Protein AF-A0A820I494-F1 (afdb_monomer_lite)

Radius of gyration: 25.99 Å; chains: 1; bounding box: 45×90×49 Å

InterPro domains:
  IPR011990 Tetratricopeptide-like helical domain superfamily [G3DSA:1.25.40.10] (64-152)
  IPR011990 Tetratricopeptide-like helical domain superfamily [SSF48452] (72-151)
  IPR039663 AIP/AIPL1/TTC9 [PTHR11242] (10-152)
  IPR046357 Peptidyl-prolyl cis-trans isomerase domain superfamily [G3DSA:3.10.50.40] (1-60)
  IPR056277 AIP/AIPL, N-terminal FKBP-type PPIase domain [PF23322] (6-50)

Secondary structure (DSSP, 8-state):
-PPPP-----------TTHHHHHHH--S-HHHHHHHHS-------------PPTTT----GGG--HHHHHHHHHHHHHHHHHHHHTT-HHHHHHHHHHHHHHHHHHHHHSPTTSHHHHHHHHHHHHHHHHHHHHHHHHT-HHHHHHHHHTT-

Structure (mmCIF, N/CA/C/O backbone):
data_AF-A0A820I494-F1
#
_entry.id   AF-A0A820I494-F1
#
loop_
_atom_site.group_PDB
_atom_site.id
_atom_site.type_symbol
_atom_site.label_atom_id
_atom_site.label_alt_id
_atom_site.label_comp_id
_atom_site.label_asym_id
_atom_site.label_entity_id
_atom_site.label_seq_id
_atom_site.pdbx_PDB_ins_code
_atom_site.Cartn_x
_atom_site.Cartn_y
_atom_site.Cartn_z
_atom_site.occupancy
_atom_site.B_iso_or_equiv
_atom_site.auth_seq_id
_atom_site.auth_comp_id
_atom_site.auth_asym_id
_atom_site.auth_atom_id
_atom_site.pdbx_PDB_model_num
ATOM 1 N N . MET A 1 1 ? 19.209 70.334 21.906 1.00 40.28 1 MET A N 1
ATOM 2 C CA . MET A 1 1 ? 19.440 69.077 21.160 1.00 40.28 1 MET A CA 1
ATOM 3 C C . MET A 1 1 ? 18.436 68.048 21.653 1.00 40.28 1 MET A C 1
ATOM 5 O O . MET A 1 1 ? 18.333 67.862 22.856 1.00 40.28 1 MET A O 1
ATOM 9 N N . LYS A 1 2 ? 17.617 67.505 20.747 1.00 35.56 2 LYS A N 1
ATOM 10 C CA . LYS A 1 2 ? 16.545 66.537 21.035 1.00 35.56 2 LYS A CA 1
ATOM 11 C C . LYS A 1 2 ? 17.148 65.147 21.305 1.00 35.56 2 LYS A C 1
ATOM 13 O O . LYS A 1 2 ? 18.013 64.759 20.523 1.00 35.56 2 LYS A O 1
ATOM 18 N N . PRO A 1 3 ? 16.687 64.375 22.302 1.00 38.69 3 PRO A N 1
ATOM 19 C CA . PRO A 1 3 ? 16.901 62.934 22.306 1.00 38.69 3 PRO A CA 1
ATOM 20 C C . PRO A 1 3 ? 15.883 62.251 21.376 1.00 38.69 3 PRO A C 1
ATOM 22 O O . PRO A 1 3 ? 14.685 62.535 21.420 1.00 38.69 3 PRO A O 1
ATOM 25 N N . HIS A 1 4 ? 16.405 61.417 20.476 1.00 37.66 4 HIS A N 1
ATOM 26 C CA . HIS A 1 4 ? 15.669 60.647 19.477 1.00 37.66 4 HIS A CA 1
ATOM 27 C C . HIS A 1 4 ? 14.907 59.473 20.115 1.00 37.66 4 HIS A C 1
ATOM 29 O O . HIS A 1 4 ? 15.347 58.896 21.106 1.00 37.66 4 HIS A O 1
ATOM 35 N N . LYS A 1 5 ? 13.742 59.186 19.526 1.00 40.56 5 LYS A N 1
ATOM 36 C CA . LYS A 1 5 ? 12.733 58.197 19.923 1.00 40.56 5 LYS A CA 1
ATOM 37 C C . LYS A 1 5 ? 13.179 56.745 19.714 1.00 40.56 5 LYS A C 1
ATOM 39 O O . LYS A 1 5 ? 14.045 56.481 18.886 1.00 40.56 5 LYS A O 1
ATOM 44 N N . HIS A 1 6 ? 12.505 55.871 20.465 1.00 34.81 6 HIS A N 1
ATOM 45 C CA . HIS A 1 6 ? 12.463 54.413 20.369 1.00 34.81 6 HIS A CA 1
ATOM 46 C C . HIS A 1 6 ? 12.431 53.896 18.926 1.00 34.81 6 HIS A C 1
ATOM 48 O O . HIS A 1 6 ? 11.706 54.439 18.091 1.00 34.81 6 HIS A O 1
ATOM 54 N N . GLY A 1 7 ? 13.218 52.851 18.670 1.00 33.09 7 GLY A N 1
ATOM 55 C CA . GLY A 1 7 ? 12.955 51.903 17.596 1.00 33.09 7 GLY A CA 1
ATOM 56 C C . GLY A 1 7 ? 12.101 50.796 18.195 1.00 33.09 7 GLY A C 1
ATOM 57 O O . GLY A 1 7 ? 12.562 50.133 19.119 1.00 33.09 7 GLY A O 1
ATOM 58 N N . ASP A 1 8 ? 10.858 50.707 17.734 1.00 37.47 8 ASP A N 1
ATOM 59 C CA . ASP A 1 8 ? 9.977 49.577 17.999 1.00 37.47 8 ASP A CA 1
ATOM 60 C C . ASP A 1 8 ? 10.411 48.410 17.102 1.00 37.47 8 ASP A C 1
ATOM 62 O O . ASP A 1 8 ? 10.712 48.600 15.921 1.00 37.47 8 ASP A O 1
ATOM 66 N N . ASP A 1 9 ? 10.493 47.233 17.715 1.00 39.78 9 ASP A N 1
ATOM 67 C CA . ASP A 1 9 ? 10.823 45.949 17.113 1.00 39.78 9 ASP A CA 1
ATOM 68 C C . ASP A 1 9 ? 9.729 45.511 16.114 1.00 39.78 9 ASP A C 1
ATOM 70 O O . ASP A 1 9 ? 8.562 45.361 16.480 1.00 39.78 9 ASP A O 1
ATOM 74 N N . ASP A 1 10 ? 10.105 45.296 14.849 1.00 40.56 10 ASP A N 1
ATOM 75 C CA . ASP A 1 10 ? 9.267 44.654 13.824 1.00 40.56 10 ASP A CA 1
ATOM 76 C C . ASP A 1 10 ? 9.340 43.122 13.986 1.00 40.56 10 ASP A C 1
ATOM 78 O O . ASP A 1 10 ? 10.080 42.434 13.277 1.00 40.56 10 ASP A O 1
ATOM 82 N N . ASP A 1 11 ? 8.556 42.572 14.915 1.00 36.38 11 ASP A N 1
ATOM 83 C CA . ASP A 1 11 ? 8.217 41.145 14.930 1.00 36.38 11 ASP A CA 1
ATOM 84 C C . ASP A 1 11 ? 6.983 40.920 14.041 1.00 36.38 11 ASP A C 1
ATOM 86 O O . ASP A 1 11 ? 5.828 41.028 14.462 1.00 36.38 11 ASP A O 1
ATOM 90 N N . HIS A 1 12 ? 7.220 40.606 12.765 1.00 38.19 12 HIS A N 1
ATOM 91 C CA . HIS A 1 12 ? 6.183 40.103 11.864 1.00 38.19 12 HIS A CA 1
ATOM 92 C C . HIS A 1 12 ? 5.829 38.656 12.227 1.00 38.19 12 HIS A C 1
ATOM 94 O O . HIS A 1 12 ? 6.245 37.695 11.576 1.00 38.19 12 HIS A O 1
ATOM 100 N N . GLU A 1 13 ? 5.020 38.510 13.273 1.00 40.19 13 GLU A N 1
ATOM 101 C CA . GLU A 1 13 ? 4.323 37.273 13.599 1.00 40.19 13 GLU A CA 1
ATOM 102 C C . GLU A 1 13 ? 3.369 36.936 12.437 1.00 40.19 13 GLU A C 1
ATOM 104 O O . GLU A 1 13 ? 2.325 37.563 12.239 1.00 40.19 13 GLU A O 1
ATOM 109 N N . HIS A 1 14 ? 3.755 35.964 11.608 1.00 43.66 14 HIS A N 1
ATOM 110 C CA . HIS A 1 14 ? 2.909 35.391 10.561 1.00 43.66 14 HIS A CA 1
ATOM 111 C C . HIS A 1 14 ? 1.727 34.657 11.220 1.00 43.66 14 HIS A C 1
ATOM 113 O O . HIS A 1 14 ? 1.741 33.442 11.416 1.00 43.66 14 HIS A O 1
ATOM 119 N N . HIS A 1 15 ? 0.693 35.412 11.589 1.00 44.22 15 HIS A N 1
ATOM 120 C CA . HIS A 1 15 ? -0.545 34.894 12.152 1.00 44.22 15 HIS A CA 1
ATOM 121 C C . HIS A 1 15 ? -1.280 34.079 11.079 1.00 44.22 15 HIS A C 1
ATOM 123 O O . HIS A 1 15 ? -1.939 34.625 10.190 1.00 44.22 15 HIS A O 1
ATOM 129 N N . HIS A 1 16 ? -1.137 32.754 11.147 1.00 46.75 16 HIS A N 1
ATOM 130 C CA . HIS A 1 16 ? -1.821 31.784 10.295 1.00 46.75 16 HIS A CA 1
ATOM 131 C C . HIS A 1 16 ? -3.341 31.875 10.543 1.00 46.75 16 HIS A C 1
ATOM 133 O O . HIS A 1 16 ? -3.927 31.183 11.373 1.00 46.75 16 HIS A O 1
ATOM 139 N N . CYS A 1 17 ? -3.993 32.795 9.835 1.00 43.56 17 CYS A N 1
ATOM 140 C CA . CYS A 1 17 ? -5.400 33.156 9.980 1.00 43.56 17 CYS A CA 1
ATOM 141 C C . CYS A 1 17 ? -6.334 32.146 9.281 1.00 43.56 17 CYS A C 1
ATOM 143 O O . CYS A 1 17 ? -7.185 32.516 8.478 1.00 43.56 17 CYS A O 1
ATOM 145 N N . CYS A 1 18 ? -6.171 30.848 9.546 1.00 50.78 18 CYS A N 1
ATOM 146 C CA . CYS A 1 18 ? -7.092 29.823 9.034 1.00 50.78 18 CYS A CA 1
ATOM 147 C C . CYS A 1 18 ? -8.276 29.578 9.986 1.00 50.78 18 CYS A C 1
ATOM 149 O O . CYS A 1 18 ? -9.344 29.179 9.537 1.00 50.78 18 CYS A O 1
ATOM 151 N N . GLY A 1 19 ? -8.132 29.873 11.285 1.00 55.22 19 GLY A N 1
ATOM 152 C CA . GLY A 1 19 ? -9.213 29.695 12.266 1.00 55.22 19 GLY A CA 1
ATOM 153 C C . GLY A 1 19 ? -10.310 30.765 12.205 1.00 55.22 19 GLY A C 1
ATOM 154 O O . GLY A 1 19 ? -11.459 30.487 12.534 1.00 55.22 19 GLY A O 1
ATOM 155 N N . PHE A 1 20 ? -9.981 31.981 11.759 1.00 55.75 20 PHE A N 1
ATOM 156 C CA . PHE A 1 20 ? -10.919 33.109 11.781 1.00 55.75 20 PHE A CA 1
ATOM 157 C C . PHE A 1 20 ? -11.959 33.036 10.649 1.00 55.75 20 PHE A C 1
ATOM 159 O O . PHE A 1 20 ? -13.130 33.325 10.877 1.00 55.75 20 PHE A O 1
ATOM 166 N N . MET A 1 21 ? -11.574 32.556 9.457 1.00 54.88 21 MET A N 1
ATOM 167 C CA . MET A 1 21 ? -12.512 32.373 8.334 1.00 54.88 21 MET A CA 1
ATOM 168 C C . MET A 1 21 ? -13.556 31.275 8.594 1.00 54.88 21 MET A C 1
ATOM 170 O O . MET A 1 21 ? -14.705 31.419 8.177 1.00 54.88 21 MET A O 1
ATOM 174 N N . ALA A 1 22 ? -13.198 30.217 9.332 1.00 57.50 22 ALA A N 1
ATOM 175 C CA . ALA A 1 22 ? -14.142 29.166 9.727 1.00 57.50 22 ALA A CA 1
ATOM 176 C C . ALA A 1 22 ? -15.237 29.689 10.675 1.00 57.50 22 ALA A C 1
ATOM 178 O O . ALA A 1 22 ? -16.366 29.203 10.648 1.00 57.50 22 ALA A O 1
ATOM 179 N N . LEU A 1 23 ? -14.926 30.712 11.480 1.00 59.00 23 LEU A N 1
ATOM 180 C CA . LEU A 1 23 ? -15.888 31.344 12.382 1.00 59.00 23 LEU A CA 1
ATOM 181 C C . LEU A 1 23 ? -16.928 32.192 11.623 1.00 59.00 23 LEU A C 1
ATOM 183 O O . LEU A 1 23 ? -18.091 32.246 12.028 1.00 59.00 23 LEU A O 1
ATOM 187 N N . GLU A 1 24 ? -16.525 32.834 10.519 1.00 61.59 24 GLU A N 1
ATOM 188 C CA . GLU A 1 24 ? -17.410 33.658 9.680 1.00 61.59 24 GLU A CA 1
ATOM 189 C C . GLU A 1 24 ? -18.264 32.831 8.709 1.00 61.59 24 GLU A C 1
ATOM 191 O O . GLU A 1 24 ? -19.458 33.099 8.569 1.00 61.59 24 GLU A O 1
ATOM 196 N N . GLN A 1 25 ? -17.682 31.824 8.048 1.00 66.81 25 GLN A N 1
ATOM 197 C CA . GLN A 1 25 ? -18.368 31.053 7.001 1.00 66.81 25 GLN A CA 1
ATOM 198 C C . GLN A 1 25 ? -19.071 29.789 7.519 1.00 66.81 25 GLN A C 1
ATOM 200 O O . GLN A 1 25 ? -19.980 29.292 6.856 1.00 66.81 25 GLN A O 1
ATOM 205 N N . GLY A 1 26 ? -18.718 29.318 8.720 1.00 68.00 26 GLY A N 1
ATOM 206 C CA . GLY A 1 26 ? -19.170 28.030 9.242 1.00 68.00 26 GLY A CA 1
ATOM 207 C C . GLY A 1 26 ? -18.44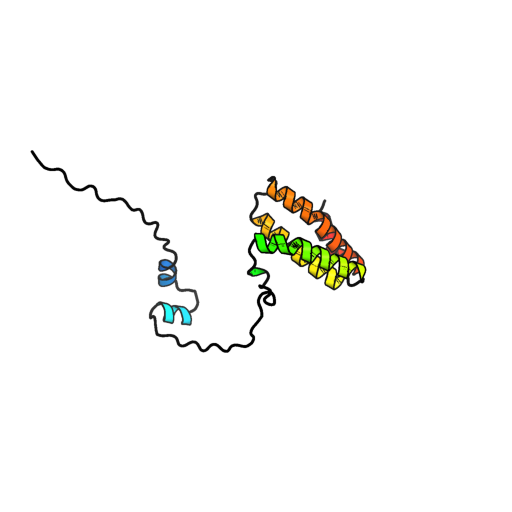6 26.849 8.586 1.00 68.00 26 GLY A C 1
ATOM 208 O O . GLY A 1 26 ? -17.860 26.955 7.511 1.00 68.00 26 GLY A O 1
ATOM 209 N N . LEU A 1 27 ? -18.485 25.698 9.247 1.00 75.00 27 LEU A N 1
ATOM 210 C CA . LEU A 1 27 ? -17.977 24.404 8.794 1.00 75.00 27 LEU A CA 1
ATOM 211 C C . LEU A 1 27 ? -18.908 23.730 7.772 1.00 75.00 27 LEU A C 1
ATOM 213 O O . LEU A 1 27 ? -18.609 22.632 7.308 1.00 75.00 27 LEU A O 1
ATOM 217 N N . GLY A 1 28 ? -20.054 24.342 7.451 1.00 79.56 28 GLY A N 1
ATOM 218 C CA . GLY A 1 28 ? -21.092 23.729 6.615 1.00 79.56 28 GLY A CA 1
ATOM 219 C C . GLY A 1 28 ? -21.960 22.713 7.366 1.00 79.56 28 GLY A C 1
ATOM 220 O O . GLY A 1 28 ? -22.750 22.000 6.747 1.00 79.56 28 GLY A O 1
ATOM 221 N N . HIS A 1 29 ? -21.839 22.670 8.694 1.00 84.69 29 HIS A N 1
ATOM 222 C CA . HIS A 1 29 ? -22.587 21.795 9.591 1.00 84.69 29 HIS A CA 1
ATOM 223 C C . HIS A 1 29 ? -23.286 22.655 10.645 1.00 84.69 29 HIS A C 1
ATOM 225 O O . HIS A 1 29 ? -22.654 23.156 11.571 1.00 84.69 29 HIS A O 1
ATOM 231 N N . GLU A 1 30 ? -24.598 22.857 10.489 1.00 86.44 30 GLU A N 1
ATOM 232 C CA . GLU A 1 30 ? -25.362 23.850 11.262 1.00 86.44 30 GLU A CA 1
ATOM 233 C C . GLU A 1 30 ? -25.292 23.627 12.786 1.00 86.44 30 GLU A C 1
ATOM 235 O O . GLU A 1 30 ? -25.351 24.573 13.572 1.00 86.44 30 GLU A O 1
ATOM 240 N N . ASP A 1 31 ? -25.184 22.374 13.217 1.00 86.19 31 ASP A N 1
ATOM 241 C CA . ASP A 1 31 ? -25.033 21.973 14.613 1.00 86.19 31 ASP A CA 1
ATOM 242 C C . ASP A 1 31 ? -23.643 22.308 15.170 1.00 86.19 31 ASP A C 1
ATOM 244 O O . ASP A 1 31 ? -23.543 22.933 16.229 1.00 86.19 31 ASP A O 1
ATOM 248 N N . LEU A 1 32 ? -22.577 21.974 14.441 1.00 85.81 32 LEU A N 1
ATOM 249 C CA . LEU A 1 32 ? -21.205 22.317 14.817 1.00 85.81 32 LEU A CA 1
ATOM 250 C C . LEU A 1 32 ? -20.975 23.832 14.784 1.00 85.81 32 LEU A C 1
ATOM 252 O O . LEU A 1 32 ? -20.350 24.380 15.691 1.00 85.81 32 LEU A O 1
ATOM 256 N N . ASP A 1 33 ? -21.566 24.530 13.814 1.00 86.44 33 ASP A N 1
ATOM 257 C CA . ASP A 1 33 ? -21.489 25.987 13.681 1.00 86.44 33 ASP A CA 1
ATOM 258 C C . ASP A 1 33 ? -22.119 26.704 14.877 1.00 86.44 33 ASP A C 1
ATOM 260 O O . ASP A 1 33 ? -21.605 27.722 15.345 1.00 86.44 33 ASP A O 1
ATOM 264 N N . LYS A 1 34 ? -23.217 26.164 15.420 1.00 86.94 34 LYS A N 1
ATOM 265 C CA . LYS A 1 34 ? -23.840 26.679 16.650 1.00 86.94 34 LYS A CA 1
ATOM 266 C C . LYS A 1 34 ? -22.919 26.517 17.856 1.00 86.94 34 LYS A C 1
ATOM 268 O O . LYS A 1 34 ? -22.819 27.448 18.654 1.00 86.94 34 LYS A O 1
ATOM 273 N N . ILE A 1 35 ? -22.241 25.373 17.972 1.00 86.69 35 ILE A N 1
ATOM 274 C CA . ILE A 1 35 ? -21.274 25.111 19.048 1.00 86.69 35 ILE A CA 1
ATOM 275 C C . ILE A 1 35 ? -20.053 26.031 18.907 1.00 86.69 35 ILE A C 1
ATOM 277 O O . ILE A 1 35 ? -19.589 26.576 19.903 1.00 86.69 35 ILE A O 1
ATOM 281 N N . MET A 1 36 ? -19.561 26.270 17.688 1.00 83.25 36 MET A N 1
ATOM 282 C CA . MET A 1 36 ? -18.434 27.179 17.449 1.00 83.25 36 MET A CA 1
ATOM 283 C C . MET A 1 36 ? -18.778 28.646 17.725 1.00 83.25 36 MET A C 1
ATOM 285 O O . MET A 1 36 ? -17.983 29.356 18.336 1.00 83.25 36 MET A O 1
ATOM 289 N N . ARG A 1 37 ? -19.963 29.108 17.301 1.00 86.38 37 ARG A N 1
ATOM 290 C CA . ARG A 1 37 ? -20.430 30.486 17.545 1.00 86.38 37 ARG A CA 1
ATOM 291 C C . ARG A 1 37 ? -20.706 30.763 19.016 1.00 86.38 37 ARG A C 1
ATOM 293 O O . ARG A 1 37 ? -20.578 31.903 19.454 1.00 86.38 37 ARG A O 1
ATOM 300 N N . ASN A 1 38 ? -21.111 29.745 19.766 1.00 87.38 38 ASN A N 1
ATOM 301 C CA . ASN A 1 38 ? -21.377 29.854 21.191 1.00 87.38 38 ASN A CA 1
ATOM 302 C C . ASN A 1 38 ? -20.747 28.664 21.928 1.00 87.38 38 ASN A C 1
ATOM 304 O O . ASN A 1 38 ? -21.459 27.696 22.206 1.00 87.38 38 ASN A O 1
ATOM 308 N N . PRO A 1 39 ? -19.435 28.720 22.232 1.00 88.00 39 PRO A N 1
ATOM 309 C CA . PRO A 1 39 ? -18.722 27.627 22.879 1.00 88.00 39 PRO A CA 1
ATOM 310 C C . PRO A 1 39 ? -19.378 27.228 24.198 1.00 88.00 39 PRO A C 1
ATOM 312 O O . PRO A 1 39 ? -19.634 28.066 25.063 1.00 88.00 39 PRO A O 1
ATOM 315 N N . GLN A 1 40 ? -19.638 25.934 24.358 1.00 88.19 40 GLN A N 1
ATOM 316 C CA . GLN A 1 40 ? -20.239 25.373 25.568 1.00 88.19 40 GLN A CA 1
ATOM 317 C C . GLN A 1 40 ? -19.373 24.230 26.101 1.00 88.19 40 GLN A C 1
ATOM 319 O O . GLN A 1 40 ? -18.673 23.584 25.317 1.00 88.19 40 GLN A O 1
ATOM 324 N N . PRO A 1 41 ? -19.412 23.938 27.412 1.00 90.19 41 PRO A N 1
ATOM 325 C CA . PRO A 1 41 ? -18.759 22.755 27.958 1.00 90.19 41 PRO A CA 1
ATOM 326 C C . PRO A 1 41 ? -19.315 21.477 27.314 1.00 90.19 41 PRO A C 1
ATOM 328 O O . PRO A 1 41 ? -20.514 21.209 27.393 1.00 90.19 41 PRO A O 1
ATOM 331 N N . LEU A 1 42 ? -18.443 20.682 26.692 1.00 90.50 42 LEU A N 1
ATOM 332 C CA . LEU A 1 42 ? -18.800 19.403 26.079 1.00 90.50 42 LEU A CA 1
ATOM 333 C C . LEU A 1 42 ? -18.402 18.250 27.002 1.00 90.50 42 LEU A C 1
ATOM 335 O O . LEU A 1 42 ? -17.301 18.235 27.551 1.00 90.50 42 LEU A O 1
ATOM 339 N N . ASN A 1 43 ? -19.297 17.273 27.147 1.00 92.69 43 ASN A N 1
ATOM 340 C CA . ASN A 1 43 ? -19.026 16.038 27.873 1.00 92.69 43 ASN A CA 1
ATOM 341 C C . ASN A 1 43 ? -18.880 14.898 26.869 1.00 92.69 43 ASN A C 1
ATOM 343 O O . ASN A 1 43 ? -19.840 14.553 26.182 1.00 92.69 43 ASN A O 1
ATOM 347 N N . PHE A 1 44 ? -17.692 14.306 26.814 1.00 94.31 44 PHE A N 1
ATOM 348 C CA . PHE A 1 44 ? -17.424 13.115 26.018 1.00 94.31 44 PHE A CA 1
ATOM 349 C C . PHE A 1 44 ? -17.221 11.926 26.953 1.00 94.31 44 PHE A C 1
ATOM 351 O O . PHE A 1 44 ? -16.482 12.014 27.934 1.00 94.31 44 PHE A O 1
ATOM 358 N N . THR A 1 45 ? -17.874 10.808 26.650 1.00 95.19 45 THR A N 1
ATOM 359 C CA . THR A 1 45 ? -17.653 9.535 27.338 1.00 95.19 45 THR A CA 1
ATOM 360 C C . THR A 1 45 ? -16.925 8.607 26.385 1.00 95.19 45 THR A C 1
ATOM 362 O O . THR A 1 45 ? -17.431 8.308 25.307 1.00 95.19 45 THR A O 1
ATOM 365 N N . PHE A 1 46 ? -15.735 8.170 26.782 1.00 94.44 46 PHE A N 1
ATOM 366 C CA . PHE A 1 46 ? -14.933 7.227 26.016 1.00 94.44 46 PHE A CA 1
ATOM 367 C C . PHE A 1 46 ? -14.997 5.855 26.681 1.00 94.44 46 PHE A C 1
ATOM 369 O O . PHE A 1 46 ? -14.814 5.743 27.893 1.00 94.44 46 PHE A O 1
ATOM 376 N N . GLU A 1 47 ? -15.231 4.820 25.881 1.00 96.19 47 GLU A N 1
ATOM 377 C CA . GLU A 1 47 ? -15.158 3.424 26.304 1.00 96.19 47 GLU A CA 1
ATOM 378 C C . GLU A 1 47 ? -13.917 2.776 25.682 1.00 96.19 47 GLU A C 1
ATOM 380 O O . GLU A 1 47 ? -13.677 2.880 24.479 1.00 96.19 47 GLU A O 1
ATOM 385 N N . MET A 1 48 ? -13.102 2.120 26.507 1.00 93.38 48 MET A N 1
ATOM 386 C CA . MET A 1 48 ? -11.926 1.393 26.037 1.00 93.38 48 MET A CA 1
ATOM 387 C C . MET A 1 48 ? -12.351 0.012 25.537 1.00 93.38 48 MET A C 1
ATOM 389 O O . MET A 1 48 ? -12.710 -0.848 26.334 1.00 93.38 48 MET A O 1
ATOM 393 N N . LEU A 1 49 ? -12.263 -0.210 24.225 1.00 92.56 49 LEU A N 1
ATOM 394 C CA . LEU A 1 49 ? -12.625 -1.494 23.617 1.00 92.56 49 LEU A CA 1
ATOM 395 C C . LEU A 1 49 ? -11.491 -2.528 23.695 1.00 92.56 49 LEU A C 1
ATOM 397 O O . LEU A 1 49 ? -11.741 -3.709 23.924 1.00 92.56 49 LEU A O 1
ATOM 401 N N . GLN A 1 50 ? -10.240 -2.097 23.507 1.00 91.25 50 GLN A N 1
ATOM 402 C CA . GLN A 1 50 ? -9.073 -2.980 23.468 1.00 91.25 50 GLN A CA 1
ATOM 403 C C . GLN A 1 50 ? -7.796 -2.240 23.884 1.00 91.25 50 GLN A C 1
ATOM 405 O O . GLN A 1 50 ? -7.648 -1.045 23.636 1.00 91.25 50 GLN A O 1
ATOM 410 N N . VAL A 1 51 ? -6.853 -2.976 24.480 1.00 90.94 51 VAL A N 1
ATOM 411 C CA . VAL A 1 51 ? -5.477 -2.523 24.728 1.00 90.94 51 VAL A CA 1
ATOM 412 C C . VAL A 1 51 ? -4.532 -3.384 23.899 1.00 90.94 51 VAL A C 1
ATOM 414 O O . VAL A 1 51 ? -4.552 -4.608 24.020 1.00 90.94 51 VAL A O 1
ATOM 417 N N . LEU A 1 52 ? -3.715 -2.743 23.067 1.00 90.31 52 LEU A N 1
ATOM 418 C CA . LEU A 1 52 ? -2.714 -3.395 22.223 1.00 90.31 52 LEU A CA 1
ATOM 419 C C . LEU A 1 52 ? -1.329 -3.238 22.851 1.00 90.31 52 LEU A C 1
ATOM 421 O O . LEU A 1 52 ? -0.993 -2.175 23.381 1.00 90.31 52 LEU A O 1
ATOM 425 N N . ARG A 1 53 ? -0.507 -4.287 22.796 1.00 87.50 53 ARG A N 1
ATOM 426 C CA . ARG A 1 53 ? 0.901 -4.199 23.199 1.00 87.50 53 ARG A CA 1
ATOM 427 C C . ARG A 1 53 ? 1.700 -3.395 22.168 1.00 87.50 53 ARG A C 1
ATOM 429 O O . ARG A 1 53 ? 1.298 -3.316 21.005 1.00 87.50 53 ARG A O 1
ATOM 436 N N . PRO A 1 54 ? 2.856 -2.821 22.551 1.00 81.00 54 PRO A N 1
ATOM 437 C CA . PRO A 1 54 ? 3.762 -2.207 21.587 1.00 81.00 54 PRO A CA 1
ATOM 438 C C . PRO A 1 54 ? 4.057 -3.170 20.426 1.00 81.00 54 PRO A C 1
ATOM 440 O O . PRO A 1 54 ? 4.518 -4.286 20.655 1.00 81.00 54 PRO A O 1
ATOM 443 N N . GLY A 1 55 ? 3.755 -2.743 19.197 1.00 77.25 55 GLY A N 1
ATOM 444 C CA . GLY A 1 55 ? 3.909 -3.546 17.977 1.00 77.25 55 GLY A CA 1
ATOM 445 C C . GLY A 1 55 ? 2.670 -4.334 17.527 1.00 77.25 55 GLY A C 1
ATOM 446 O O . GLY A 1 55 ? 2.663 -4.807 16.400 1.00 77.25 55 GLY A O 1
ATOM 447 N N . GLU A 1 56 ? 1.620 -4.453 18.347 1.00 83.12 56 GLU A N 1
ATOM 448 C CA . GLU A 1 56 ? 0.331 -5.040 17.919 1.00 83.12 56 GLU A CA 1
ATOM 449 C C . GLU A 1 56 ? -0.582 -4.013 17.241 1.00 83.12 56 GLU A C 1
ATOM 451 O O . GLU A 1 56 ? -1.535 -4.381 16.560 1.00 83.12 56 GLU A O 1
ATOM 456 N N . PHE A 1 57 ? -0.305 -2.723 17.439 1.00 81.31 57 PHE A N 1
ATOM 457 C CA . PHE A 1 57 ? -1.0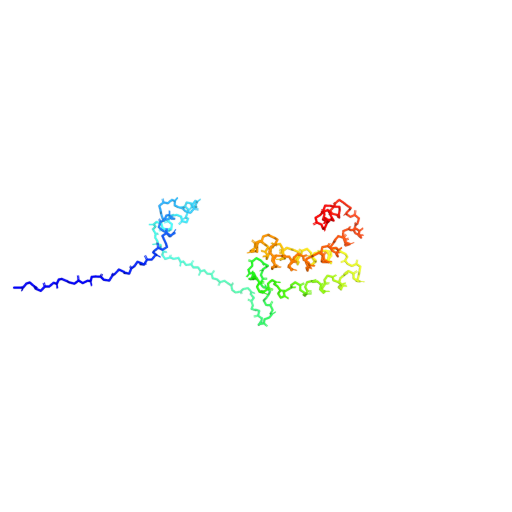03 -1.657 16.739 1.00 81.31 57 PHE A CA 1
ATOM 458 C C . PHE A 1 57 ? -0.435 -1.492 15.332 1.00 81.31 57 PHE A C 1
ATOM 460 O O . PHE A 1 57 ? 0.669 -0.974 15.149 1.00 81.31 57 PHE A O 1
ATOM 467 N N . GLU A 1 58 ? -1.218 -1.915 14.349 1.00 76.50 58 GLU A N 1
ATOM 468 C CA . GLU A 1 58 ? -1.018 -1.569 12.951 1.00 76.50 58 GLU A CA 1
ATOM 469 C C . GLU A 1 58 ? -1.789 -0.275 12.683 1.00 76.50 58 GLU A C 1
ATOM 471 O O . GLU A 1 58 ? -3.008 -0.219 12.844 1.00 76.50 58 GLU A O 1
ATOM 476 N N . LYS A 1 59 ? -1.063 0.796 12.352 1.00 81.44 59 LYS A N 1
ATOM 477 C CA . LYS A 1 59 ? -1.688 2.048 11.922 1.00 81.44 59 LYS A CA 1
ATOM 478 C C . LYS A 1 59 ? -2.460 1.792 10.635 1.00 81.44 59 LYS A C 1
ATOM 480 O O . LYS A 1 59 ? -1.942 1.123 9.741 1.00 81.44 59 LYS A O 1
ATOM 485 N N . ASP A 1 60 ? -3.632 2.406 10.511 1.00 81.75 60 ASP A N 1
ATOM 486 C CA . ASP A 1 60 ? -4.319 2.449 9.228 1.00 81.75 60 ASP A CA 1
ATOM 487 C C . ASP A 1 60 ? -3.400 3.044 8.155 1.00 81.75 60 ASP A C 1
ATOM 489 O O . ASP A 1 60 ? -2.627 3.971 8.417 1.00 81.75 60 ASP A O 1
ATOM 493 N N . THR A 1 61 ? -3.491 2.525 6.933 1.00 80.44 61 THR A N 1
ATOM 494 C CA . THR A 1 61 ? -2.588 2.880 5.827 1.00 80.44 61 THR A CA 1
ATOM 495 C C . THR A 1 61 ? -2.544 4.382 5.541 1.00 80.44 61 THR A C 1
ATOM 497 O O . THR A 1 61 ? -1.481 4.913 5.230 1.00 80.44 61 THR A O 1
ATOM 500 N N . TYR A 1 62 ? -3.668 5.082 5.721 1.00 78.94 62 TYR A N 1
ATOM 501 C CA . TYR A 1 62 ? -3.785 6.532 5.529 1.00 78.94 62 TYR A CA 1
ATOM 502 C C . TYR A 1 62 ? -3.120 7.371 6.636 1.00 78.94 62 TYR A C 1
ATOM 504 O O . TYR A 1 62 ? -2.942 8.575 6.463 1.00 78.94 62 TYR A O 1
ATOM 512 N N . LEU A 1 63 ? -2.763 6.765 7.774 1.00 84.31 63 LEU A N 1
ATOM 513 C CA . LEU A 1 63 ? -2.063 7.418 8.888 1.00 84.31 63 LEU A CA 1
ATOM 514 C C . LEU A 1 63 ? -0.542 7.228 8.830 1.00 84.31 63 LEU A C 1
ATOM 516 O O . LEU A 1 63 ? 0.169 7.743 9.697 1.00 84.31 63 LEU A O 1
ATOM 520 N N . LEU A 1 64 ? -0.040 6.463 7.858 1.00 89.12 64 LEU A N 1
ATOM 521 C CA . LEU A 1 64 ? 1.387 6.218 7.693 1.00 89.12 64 LEU A CA 1
ATOM 522 C C . LEU A 1 64 ? 2.070 7.436 7.071 1.00 89.12 64 LEU A C 1
ATOM 524 O O . LEU A 1 64 ? 1.590 7.996 6.082 1.00 89.12 64 LEU A O 1
ATOM 528 N N . ASN A 1 65 ? 3.223 7.811 7.621 1.00 91.62 65 ASN A N 1
ATOM 529 C CA . ASN A 1 65 ? 4.109 8.779 6.978 1.00 91.62 65 ASN A CA 1
ATOM 530 C C . ASN A 1 65 ? 4.967 8.119 5.878 1.00 91.62 65 ASN A C 1
ATOM 532 O O . ASN A 1 65 ? 4.981 6.895 5.725 1.00 91.62 65 ASN A O 1
ATOM 536 N N . ASP A 1 66 ? 5.700 8.931 5.121 1.00 92.94 66 ASP A N 1
ATOM 537 C CA . ASP A 1 66 ? 6.476 8.469 3.964 1.00 92.94 66 ASP A CA 1
ATOM 538 C C . ASP A 1 66 ? 7.587 7.467 4.330 1.00 92.94 66 ASP A C 1
ATOM 540 O O . ASP A 1 66 ? 7.816 6.488 3.614 1.00 92.94 66 ASP A O 1
ATOM 544 N N . GLU A 1 67 ? 8.240 7.644 5.480 1.00 93.12 67 GLU A N 1
ATOM 545 C CA . GLU A 1 67 ? 9.269 6.718 5.972 1.00 93.12 67 GLU A CA 1
ATOM 546 C C . GLU A 1 67 ? 8.655 5.366 6.377 1.00 93.12 67 GLU A C 1
ATOM 548 O O . GLU A 1 67 ? 9.170 4.298 6.031 1.00 93.12 67 GLU A O 1
ATOM 553 N N . GLU A 1 68 ? 7.506 5.396 7.056 1.00 92.50 68 GLU A N 1
ATOM 554 C CA . GLU A 1 68 ? 6.753 4.206 7.446 1.00 92.50 68 GLU A CA 1
ATOM 555 C C . GLU A 1 68 ? 6.256 3.429 6.220 1.00 92.50 68 GLU A C 1
ATOM 557 O O . GLU A 1 68 ? 6.414 2.205 6.181 1.00 92.50 68 GLU A O 1
ATOM 562 N N . LYS A 1 69 ? 5.731 4.121 5.198 1.00 94.00 69 LYS A N 1
ATOM 563 C CA . LYS A 1 69 ? 5.341 3.525 3.907 1.00 94.00 69 LYS A CA 1
ATOM 564 C C . LYS A 1 69 ? 6.531 2.863 3.224 1.00 94.00 69 LYS A C 1
ATOM 566 O O . LYS A 1 69 ? 6.457 1.689 2.858 1.00 94.00 69 LYS A O 1
ATOM 571 N N . THR A 1 70 ? 7.649 3.582 3.124 1.00 94.19 70 THR A N 1
ATOM 572 C CA . THR A 1 70 ? 8.890 3.082 2.513 1.00 94.19 70 THR A CA 1
ATOM 573 C C . THR A 1 70 ? 9.367 1.800 3.193 1.00 94.19 70 THR A C 1
ATOM 575 O O . THR A 1 70 ? 9.746 0.840 2.520 1.00 94.19 70 THR A O 1
ATOM 578 N N . ARG A 1 71 ? 9.284 1.730 4.527 1.00 94.19 71 ARG A N 1
ATOM 579 C CA . ARG A 1 71 ? 9.662 0.534 5.292 1.00 94.19 71 ARG A CA 1
ATOM 580 C C . ARG A 1 71 ? 8.714 -0.651 5.078 1.00 94.19 71 ARG A C 1
ATOM 582 O O . ARG A 1 71 ? 9.176 -1.788 5.099 1.00 94.19 71 ARG A O 1
ATOM 589 N N . GLN A 1 72 ? 7.421 -0.411 4.859 1.00 93.75 72 GLN A N 1
ATOM 590 C CA . GLN A 1 72 ? 6.439 -1.481 4.640 1.00 93.75 72 GLN A CA 1
ATOM 591 C C . GLN A 1 72 ? 6.486 -2.082 3.228 1.00 93.75 72 GLN A C 1
ATOM 593 O O . GLN A 1 72 ? 6.154 -3.256 3.056 1.00 93.75 72 GLN A O 1
ATOM 598 N N . ILE A 1 73 ? 6.912 -1.325 2.211 1.00 95.81 73 ILE A N 1
ATOM 599 C CA . ILE A 1 73 ? 6.955 -1.797 0.814 1.00 95.81 73 ILE A CA 1
ATOM 600 C C . ILE A 1 73 ? 7.706 -3.142 0.662 1.00 95.81 73 ILE A C 1
ATOM 602 O O . ILE A 1 73 ? 7.147 -4.068 0.058 1.00 95.81 73 ILE A O 1
ATOM 606 N N . PRO A 1 74 ? 8.929 -3.326 1.208 1.00 95.75 74 PRO A N 1
ATOM 607 C CA . PRO A 1 74 ? 9.630 -4.609 1.147 1.00 95.75 74 PRO A CA 1
ATOM 608 C C . PRO A 1 74 ? 8.883 -5.758 1.836 1.00 95.75 74 PRO A C 1
ATOM 610 O O . PRO A 1 74 ? 8.898 -6.885 1.335 1.00 95.75 74 PRO A O 1
ATOM 613 N N . GLU A 1 75 ? 8.216 -5.484 2.960 1.00 95.31 75 GLU A N 1
ATOM 614 C CA . GLU A 1 75 ? 7.460 -6.479 3.729 1.00 95.31 75 GLU A CA 1
ATOM 615 C C . GLU A 1 75 ? 6.227 -6.950 2.951 1.00 95.31 75 GLU A C 1
ATOM 617 O O . GLU A 1 75 ? 6.002 -8.154 2.804 1.00 95.31 75 GLU A O 1
ATOM 622 N N . LEU A 1 76 ? 5.482 -6.012 2.362 1.00 96.44 76 LEU A N 1
ATOM 623 C CA . LEU A 1 76 ? 4.338 -6.291 1.495 1.00 96.44 76 LEU A CA 1
ATOM 624 C C . LEU A 1 76 ? 4.751 -7.068 0.243 1.00 96.44 76 LEU A C 1
ATOM 626 O O . LEU A 1 76 ? 4.095 -8.046 -0.119 1.00 96.44 76 LEU A O 1
ATOM 630 N N . LYS A 1 77 ? 5.874 -6.697 -0.383 1.00 96.94 77 LYS A N 1
ATOM 631 C CA . LYS A 1 77 ? 6.437 -7.437 -1.520 1.00 96.94 77 LYS A CA 1
ATOM 632 C C . LYS A 1 77 ? 6.776 -8.877 -1.135 1.00 96.94 77 LYS A C 1
ATOM 634 O O . LYS A 1 77 ? 6.429 -9.801 -1.868 1.00 96.94 77 LYS A O 1
ATOM 639 N N . LEU A 1 78 ? 7.434 -9.089 0.005 1.00 97.62 78 LEU A N 1
ATOM 640 C CA . LEU A 1 78 ? 7.779 -10.430 0.483 1.00 97.62 78 LEU A CA 1
ATOM 641 C C . LEU A 1 78 ? 6.526 -11.254 0.813 1.00 97.62 78 LEU A C 1
ATOM 643 O O . LEU A 1 78 ? 6.435 -12.416 0.416 1.00 97.62 78 LEU A O 1
ATOM 647 N N . ALA A 1 79 ? 5.545 -10.653 1.490 1.00 97.56 79 ALA A N 1
ATOM 648 C CA . ALA A 1 79 ? 4.268 -11.290 1.794 1.00 97.56 79 ALA A CA 1
ATOM 649 C C . ALA A 1 79 ? 3.516 -11.688 0.514 1.00 97.56 79 ALA A C 1
ATOM 651 O O . ALA A 1 79 ? 3.067 -12.830 0.399 1.00 97.56 79 ALA A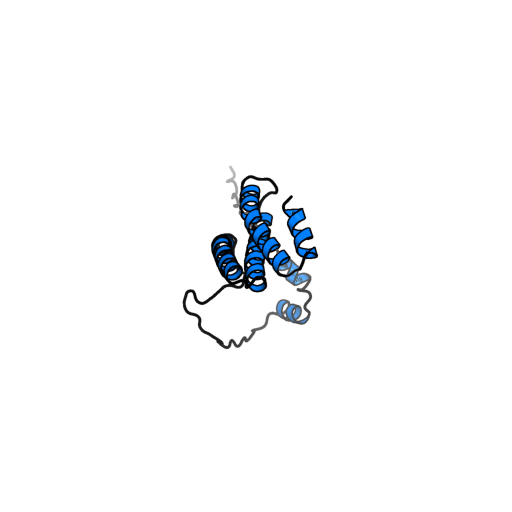 O 1
ATOM 652 N N . GLY A 1 80 ? 3.451 -10.790 -0.474 1.00 97.88 80 GLY A N 1
ATOM 653 C CA . GLY A 1 80 ? 2.877 -11.064 -1.791 1.00 97.88 80 GLY A CA 1
ATOM 654 C C . GLY A 1 80 ? 3.591 -12.210 -2.509 1.00 97.88 80 GLY A C 1
ATOM 655 O O . GLY A 1 80 ? 2.930 -13.125 -2.997 1.00 97.88 80 GLY A O 1
ATOM 656 N N . ASN A 1 81 ? 4.929 -12.238 -2.489 1.00 97.94 81 ASN A N 1
ATOM 657 C CA . ASN A 1 81 ? 5.717 -13.323 -3.089 1.00 97.94 81 ASN A CA 1
ATOM 658 C C . ASN A 1 81 ? 5.401 -14.682 -2.440 1.00 97.94 81 ASN A C 1
ATOM 660 O O . ASN A 1 81 ? 5.241 -15.687 -3.134 1.00 97.94 81 ASN A O 1
ATOM 664 N N . ASN A 1 82 ? 5.282 -14.721 -1.110 1.00 98.31 82 ASN A N 1
ATOM 665 C CA . ASN A 1 82 ? 4.947 -15.942 -0.377 1.00 98.31 82 ASN A CA 1
ATOM 666 C C . ASN A 1 82 ? 3.535 -16.444 -0.720 1.00 98.31 82 ASN A C 1
ATOM 668 O O . ASN A 1 82 ? 3.351 -17.635 -0.970 1.00 98.31 82 ASN A O 1
ATOM 672 N N . LEU A 1 83 ? 2.553 -15.540 -0.784 1.00 98.31 83 LEU A N 1
ATOM 673 C CA . LEU A 1 83 ? 1.177 -15.860 -1.176 1.00 98.31 83 LEU A CA 1
ATOM 674 C C . LEU A 1 83 ? 1.099 -16.338 -2.631 1.00 98.31 83 LEU A C 1
ATOM 676 O O . LEU A 1 83 ? 0.426 -17.328 -2.922 1.00 98.31 83 LEU A O 1
ATOM 680 N N . TYR A 1 84 ? 1.846 -15.697 -3.531 1.00 97.56 84 TYR A N 1
ATOM 681 C CA . TYR A 1 84 ? 1.925 -16.087 -4.936 1.00 97.56 84 TYR A CA 1
ATOM 682 C C . TYR A 1 84 ? 2.481 -17.508 -5.097 1.00 97.56 84 TYR A C 1
ATOM 684 O O . TYR A 1 84 ? 1.902 -18.324 -5.816 1.00 97.56 84 TYR A O 1
ATOM 692 N N . ASN A 1 85 ? 3.558 -17.838 -4.376 1.00 97.38 85 ASN A N 1
ATOM 693 C CA . ASN A 1 85 ? 4.142 -19.184 -4.369 1.00 97.38 85 ASN A CA 1
ATOM 694 C C . ASN A 1 85 ? 3.182 -20.243 -3.806 1.00 97.38 85 ASN A C 1
ATOM 696 O O . ASN A 1 85 ? 3.235 -21.400 -4.217 1.00 97.38 85 ASN A O 1
ATOM 700 N N . ALA A 1 86 ? 2.275 -19.849 -2.909 1.00 97.62 86 ALA A N 1
ATOM 701 C CA . ALA A 1 86 ? 1.199 -20.693 -2.395 1.00 97.62 86 ALA A CA 1
ATOM 702 C C . ALA A 1 86 ? -0.039 -20.754 -3.318 1.00 97.62 86 ALA A C 1
ATOM 704 O O . ALA A 1 86 ? -1.074 -21.276 -2.908 1.00 97.62 86 ALA A O 1
ATOM 705 N N . ALA A 1 87 ? 0.046 -20.215 -4.543 1.00 96.81 87 ALA A N 1
ATOM 706 C CA . ALA A 1 87 ? -1.046 -20.100 -5.515 1.00 96.81 87 ALA A CA 1
ATOM 707 C C . ALA A 1 87 ? -2.271 -19.297 -5.025 1.00 96.81 87 ALA A C 1
ATOM 709 O O . ALA A 1 87 ? -3.360 -19.396 -5.591 1.00 96.81 87 ALA A O 1
ATOM 710 N N . LYS A 1 88 ? -2.094 -18.457 -3.999 1.00 97.38 88 LYS A N 1
ATOM 711 C CA . LYS A 1 88 ? -3.117 -17.548 -3.465 1.00 97.38 88 LYS A CA 1
ATOM 712 C C . LYS A 1 88 ? -3.051 -16.208 -4.195 1.00 97.38 88 LYS A C 1
ATOM 714 O O . LYS A 1 88 ? -2.635 -15.197 -3.636 1.00 97.38 88 LYS A O 1
ATOM 719 N N . TYR A 1 89 ? -3.394 -16.224 -5.481 1.00 95.94 89 TYR A N 1
ATOM 720 C CA . TYR A 1 89 ? -3.155 -15.088 -6.377 1.00 95.94 89 TYR A CA 1
ATOM 721 C C . TYR A 1 89 ? -3.942 -13.828 -6.004 1.00 95.94 89 TYR A C 1
ATOM 723 O O . TYR A 1 89 ? -3.405 -12.736 -6.149 1.00 95.94 89 TYR A O 1
ATOM 731 N N . ASP A 1 90 ? -5.160 -13.977 -5.484 1.00 94.75 90 ASP A N 1
ATOM 732 C CA . ASP A 1 90 ? -5.999 -12.855 -5.042 1.00 94.75 90 ASP A CA 1
ATOM 733 C C . ASP A 1 90 ? -5.401 -12.147 -3.812 1.00 94.75 90 ASP A C 1
ATOM 735 O O . ASP A 1 90 ? -5.126 -10.948 -3.836 1.00 94.75 90 ASP A O 1
ATOM 739 N N . GLU A 1 91 ? -5.043 -12.916 -2.777 1.00 96.56 91 GLU A N 1
ATOM 740 C CA . GLU A 1 91 ? -4.361 -12.391 -1.586 1.00 96.56 91 GLU A CA 1
ATOM 741 C C . GLU A 1 91 ? -3.004 -11.752 -1.946 1.00 96.56 91 GLU A C 1
ATOM 743 O O . GLU A 1 91 ? -2.645 -10.695 -1.421 1.00 96.56 91 GLU A O 1
ATOM 748 N N . ALA A 1 92 ? -2.248 -12.372 -2.861 1.00 97.38 92 ALA A N 1
ATOM 749 C CA . ALA A 1 92 ? -0.980 -11.834 -3.348 1.00 97.38 92 ALA A CA 1
ATOM 750 C C . ALA A 1 92 ? -1.172 -10.507 -4.097 1.00 97.38 92 ALA A C 1
ATOM 752 O O . ALA A 1 92 ? -0.422 -9.559 -3.858 1.00 97.38 92 ALA A O 1
ATOM 753 N N . ALA A 1 93 ? -2.187 -10.423 -4.965 1.00 95.31 93 ALA A N 1
ATOM 754 C CA . ALA A 1 93 ? -2.545 -9.199 -5.673 1.00 95.31 93 ALA A CA 1
ATOM 755 C C . ALA A 1 93 ? -2.884 -8.073 -4.691 1.00 95.31 93 ALA A C 1
ATOM 757 O O . ALA A 1 93 ? -2.385 -6.965 -4.863 1.00 95.31 93 ALA A O 1
ATOM 758 N N . GLY A 1 94 ? -3.627 -8.362 -3.617 1.00 94.81 94 GLY A N 1
ATOM 759 C CA . GLY A 1 94 ? -3.913 -7.388 -2.560 1.00 94.81 94 GLY A CA 1
ATOM 760 C C . GLY A 1 94 ? -2.647 -6.813 -1.915 1.00 94.81 94 GLY A C 1
ATOM 761 O O . GLY A 1 94 ? -2.524 -5.599 -1.765 1.00 94.81 94 GLY A O 1
ATOM 762 N N . LYS A 1 95 ? -1.657 -7.662 -1.597 1.00 97.44 95 LYS A N 1
ATOM 763 C CA . LYS A 1 95 ? -0.378 -7.206 -1.018 1.00 97.44 95 LYS A CA 1
ATOM 764 C C . LYS A 1 95 ? 0.456 -6.377 -1.992 1.00 97.44 95 LYS A C 1
ATOM 766 O O . LYS A 1 95 ? 1.006 -5.352 -1.593 1.00 97.44 95 LYS A O 1
ATOM 771 N N . TYR A 1 96 ? 0.536 -6.782 -3.259 1.00 97.19 96 TYR A N 1
ATOM 772 C CA . TYR A 1 96 ? 1.234 -5.986 -4.269 1.00 97.19 96 TYR A CA 1
ATOM 773 C C . TYR A 1 96 ? 0.520 -4.659 -4.543 1.00 97.19 96 TYR A C 1
ATOM 775 O O . TYR A 1 96 ? 1.188 -3.634 -4.616 1.00 97.19 96 TYR A O 1
ATOM 783 N N . GLY A 1 97 ? -0.813 -4.658 -4.628 1.00 94.38 97 GLY A N 1
ATOM 784 C CA . GLY A 1 97 ? -1.627 -3.457 -4.827 1.00 94.38 97 GLY A CA 1
ATOM 785 C C . GLY A 1 97 ? -1.432 -2.427 -3.716 1.00 94.38 97 GLY A C 1
ATOM 786 O O . GLY A 1 97 ? -1.194 -1.260 -4.002 1.00 94.38 97 GLY A O 1
ATOM 787 N N . GLN A 1 98 ? -1.415 -2.865 -2.454 1.00 95.00 98 GLN A N 1
ATOM 788 C CA . GLN A 1 98 ? -1.143 -1.979 -1.318 1.00 95.00 98 GLN A CA 1
ATOM 789 C C . GLN A 1 98 ? 0.249 -1.328 -1.409 1.00 95.00 98 GLN A C 1
ATOM 791 O O . GLN A 1 98 ? 0.394 -0.128 -1.193 1.00 95.00 98 GLN A O 1
ATOM 796 N N . ALA A 1 99 ? 1.281 -2.095 -1.770 1.00 96.06 99 ALA A N 1
ATOM 797 C CA . ALA A 1 99 ? 2.621 -1.539 -1.939 1.00 96.06 99 ALA A CA 1
ATOM 798 C C . ALA A 1 99 ? 2.738 -0.627 -3.178 1.00 96.06 99 ALA A C 1
ATOM 800 O O . ALA A 1 99 ? 3.482 0.350 -3.140 1.00 96.06 99 ALA A O 1
ATOM 801 N N . LEU A 1 100 ? 1.988 -0.898 -4.253 1.00 95.25 100 LEU A N 1
ATOM 802 C CA . LEU A 1 100 ? 1.893 -0.009 -5.416 1.00 95.25 100 LEU A CA 1
ATOM 803 C C . LEU A 1 100 ? 1.238 1.328 -5.057 1.00 95.25 100 LEU A C 1
ATOM 805 O O . LEU A 1 100 ? 1.747 2.363 -5.478 1.00 95.25 100 LEU A O 1
ATOM 809 N N . GLN A 1 101 ? 0.186 1.312 -4.236 1.00 94.06 101 GLN A N 1
ATOM 810 C CA . GLN A 1 101 ? -0.445 2.530 -3.729 1.00 94.06 101 GLN A CA 1
ATOM 811 C C . GLN A 1 101 ? 0.550 3.379 -2.926 1.00 94.06 101 GLN A C 1
ATOM 813 O O . GLN A 1 101 ? 0.632 4.588 -3.125 1.00 94.06 101 GLN A O 1
ATOM 818 N N . PHE A 1 102 ? 1.364 2.758 -2.065 1.00 95.06 102 PHE A N 1
ATOM 819 C CA . PHE A 1 102 ? 2.412 3.487 -1.346 1.00 95.06 102 PHE A CA 1
ATOM 820 C C . PHE A 1 102 ? 3.435 4.119 -2.289 1.00 95.06 102 PHE A C 1
ATOM 822 O O . PHE A 1 102 ? 3.805 5.269 -2.080 1.00 95.06 102 PHE A O 1
ATOM 829 N N . PHE A 1 103 ? 3.861 3.417 -3.345 1.00 94.94 103 PHE A N 1
ATOM 830 C CA . PHE A 1 103 ? 4.720 4.028 -4.360 1.00 94.94 103 PHE A CA 1
ATOM 831 C C . PHE A 1 103 ? 4.051 5.222 -5.042 1.00 94.94 103 PHE A C 1
ATOM 833 O O . PHE A 1 103 ? 4.704 6.240 -5.227 1.00 94.94 103 PHE A O 1
ATOM 840 N N . GLU A 1 104 ? 2.772 5.124 -5.402 1.00 92.12 104 GLU A N 1
ATOM 841 C CA . GLU A 1 104 ? 2.042 6.223 -6.043 1.00 92.12 104 GLU A CA 1
ATOM 842 C C . GLU A 1 104 ? 1.965 7.456 -5.140 1.00 92.12 104 GLU A C 1
ATOM 844 O O . GLU A 1 104 ? 2.254 8.560 -5.593 1.00 92.12 104 GLU A O 1
ATOM 849 N N . GLU A 1 105 ? 1.670 7.270 -3.855 1.00 92.75 105 GLU A N 1
ATOM 850 C CA . GLU A 1 105 ? 1.638 8.354 -2.870 1.00 92.75 105 GLU A CA 1
ATOM 851 C C . GLU A 1 105 ? 3.019 8.989 -2.650 1.00 92.75 105 GLU A C 1
ATOM 853 O O . GLU A 1 105 ? 3.128 10.211 -2.632 1.00 92.75 105 GLU A O 1
ATOM 858 N N . LEU A 1 106 ? 4.082 8.184 -2.542 1.00 93.88 106 LEU A N 1
ATOM 859 C CA . LEU A 1 106 ? 5.455 8.689 -2.413 1.00 93.88 106 LEU A CA 1
ATOM 860 C C . LEU A 1 106 ? 5.886 9.456 -3.671 1.00 93.88 106 LEU A C 1
ATOM 862 O O . LEU A 1 106 ? 6.451 10.541 -3.584 1.00 93.88 106 LEU A O 1
ATOM 866 N N . MET A 1 107 ? 5.565 8.932 -4.855 1.00 93.06 107 MET A N 1
ATOM 867 C CA . MET A 1 107 ? 5.904 9.561 -6.133 1.00 93.06 107 MET A CA 1
ATOM 868 C C . MET A 1 107 ? 5.148 10.874 -6.379 1.00 93.06 107 MET A C 1
ATOM 870 O O . MET A 1 107 ? 5.631 11.688 -7.162 1.00 93.06 107 MET A O 1
ATOM 874 N N . LEU A 1 108 ? 3.994 11.103 -5.735 1.00 91.75 108 LEU A N 1
ATOM 875 C CA . LEU A 1 108 ? 3.276 12.386 -5.788 1.00 91.75 108 LEU A CA 1
ATOM 876 C C . LEU A 1 108 ? 4.021 13.511 -5.056 1.00 91.75 108 LEU A C 1
ATOM 878 O O . LEU A 1 108 ? 3.860 14.675 -5.426 1.00 91.75 108 LEU A O 1
ATOM 882 N N . ASN A 1 109 ? 4.829 13.170 -4.050 1.00 90.56 109 ASN A N 1
ATOM 883 C CA . ASN A 1 109 ? 5.658 14.135 -3.324 1.00 90.56 109 ASN A CA 1
ATOM 884 C C . ASN A 1 109 ? 6.935 14.497 -4.100 1.00 90.56 109 ASN A C 1
ATOM 886 O O . ASN A 1 109 ? 7.548 15.527 -3.823 1.00 90.56 109 ASN A O 1
ATOM 890 N N . GLU A 1 110 ? 7.295 13.695 -5.106 1.00 91.75 110 GLU A N 1
ATOM 891 C CA . GLU A 1 110 ? 8.495 13.882 -5.914 1.00 91.75 110 GLU A CA 1
ATOM 892 C C . GLU A 1 110 ? 8.215 14.567 -7.252 1.00 91.75 110 GLU A C 1
ATOM 894 O O . GLU A 1 110 ? 7.174 14.396 -7.893 1.00 91.75 110 GLU A O 1
ATOM 899 N N . LYS A 1 111 ? 9.196 15.331 -7.740 1.00 89.62 111 LYS A N 1
ATOM 900 C CA . LYS A 1 111 ? 9.085 15.970 -9.052 1.00 89.62 111 LYS A CA 1
ATOM 901 C C . LYS A 1 111 ? 9.153 14.908 -10.162 1.00 89.62 111 LYS A C 1
ATOM 903 O O . LYS A 1 111 ? 10.146 14.181 -10.245 1.00 89.62 111 LYS A O 1
ATOM 908 N N . PRO A 1 112 ? 8.179 14.862 -11.093 1.00 88.00 112 PRO A N 1
ATOM 909 C CA . PRO A 1 112 ? 8.201 13.893 -12.182 1.00 88.00 112 PRO A CA 1
ATOM 910 C C . PRO A 1 112 ? 9.506 13.946 -12.983 1.00 88.00 112 PRO A C 1
ATOM 912 O O . PRO A 1 112 ? 9.946 15.023 -13.395 1.00 88.00 112 PRO A O 1
ATOM 915 N N . ASN A 1 113 ? 10.077 12.772 -13.264 1.00 85.88 113 ASN A N 1
ATOM 916 C CA . ASN A 1 113 ? 11.348 12.568 -13.975 1.00 85.88 113 ASN A CA 1
ATOM 917 C C . ASN A 1 113 ? 12.625 13.029 -13.257 1.00 85.88 113 ASN A C 1
ATOM 919 O O . ASN A 1 113 ? 13.6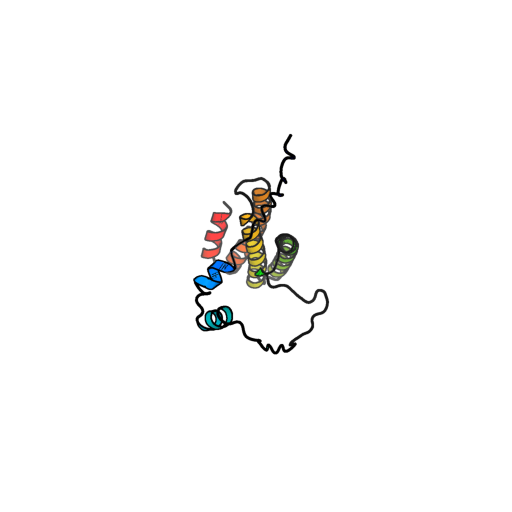94 12.945 -13.873 1.00 85.88 113 ASN A O 1
ATOM 923 N N . ASP A 1 114 ? 12.547 13.493 -12.012 1.00 92.62 114 ASP A N 1
ATOM 924 C CA . ASP A 1 114 ? 13.747 13.745 -11.213 1.00 92.62 114 ASP A CA 1
ATOM 925 C C . ASP A 1 114 ? 14.401 12.429 -10.756 1.00 92.62 114 ASP A C 1
ATOM 927 O O . ASP A 1 114 ? 13.849 11.343 -10.958 1.00 92.62 114 ASP A O 1
ATOM 931 N N . VAL A 1 115 ? 15.602 12.515 -10.186 1.00 93.75 115 VAL A N 1
ATOM 932 C CA . VAL A 1 115 ? 16.395 11.350 -9.766 1.00 93.75 115 VAL A CA 1
ATOM 933 C C . VAL A 1 115 ? 15.621 10.492 -8.764 1.00 93.75 115 VAL A C 1
ATOM 935 O O . VAL A 1 115 ? 15.480 9.292 -8.996 1.00 93.75 115 VAL A O 1
ATOM 938 N N . ASP A 1 116 ? 15.053 11.106 -7.727 1.00 91.31 116 ASP A N 1
ATOM 939 C CA . ASP A 1 116 ? 14.326 10.398 -6.666 1.00 91.31 116 ASP A CA 1
ATOM 940 C C . ASP A 1 116 ? 13.025 9.766 -7.189 1.00 91.31 116 ASP A C 1
ATOM 942 O O . ASP A 1 116 ? 12.748 8.590 -6.942 1.00 91.31 116 ASP A O 1
ATOM 946 N N . TRP A 1 117 ? 12.281 10.487 -8.037 1.00 94.12 117 TRP A N 1
ATOM 947 C CA . TRP A 1 117 ? 11.088 9.952 -8.705 1.00 94.12 117 TRP A CA 1
ATOM 948 C C . TRP A 1 117 ? 11.413 8.734 -9.581 1.00 94.12 117 TRP A C 1
ATOM 950 O O . TRP A 1 117 ? 10.683 7.742 -9.581 1.00 94.12 117 TRP A O 1
ATOM 960 N N . ARG A 1 118 ? 12.515 8.790 -10.342 1.00 92.25 118 ARG A N 1
ATOM 961 C CA . ARG A 1 118 ? 12.945 7.685 -11.215 1.00 92.25 118 ARG A CA 1
ATOM 962 C C . ARG A 1 118 ? 13.389 6.469 -10.419 1.00 92.25 118 ARG A C 1
ATOM 964 O O . ARG A 1 118 ? 13.122 5.353 -10.851 1.00 92.25 118 ARG A O 1
ATOM 971 N N . GLU A 1 119 ? 14.051 6.674 -9.287 1.00 94.25 119 GLU A N 1
ATOM 972 C CA . GLU A 1 119 ? 14.445 5.583 -8.399 1.00 94.25 119 GLU A CA 1
ATOM 973 C C . GLU A 1 119 ? 13.209 4.866 -7.833 1.00 94.25 119 GLU A C 1
ATOM 975 O O . GLU A 1 119 ? 13.121 3.638 -7.904 1.00 94.25 119 GLU A O 1
ATOM 980 N N . LEU A 1 120 ? 12.201 5.621 -7.381 1.00 93.88 120 LEU A N 1
ATOM 981 C CA . LEU A 1 120 ? 10.917 5.057 -6.954 1.00 93.88 120 LEU A CA 1
ATOM 982 C C . LEU A 1 120 ? 10.222 4.289 -8.090 1.00 93.88 120 LEU A C 1
ATOM 984 O O . LEU A 1 120 ? 9.776 3.159 -7.886 1.00 93.88 120 LEU A O 1
ATOM 988 N N . ASP A 1 121 ? 10.184 4.846 -9.303 1.00 92.94 121 ASP A N 1
ATOM 989 C CA . ASP A 1 121 ? 9.577 4.187 -10.466 1.00 92.94 121 ASP A CA 1
ATOM 990 C C . ASP A 1 121 ? 10.299 2.878 -10.843 1.00 92.94 121 ASP A C 1
ATOM 992 O O . ASP A 1 121 ? 9.661 1.852 -11.101 1.00 92.94 121 ASP A O 1
ATOM 996 N N . LEU A 1 122 ? 11.636 2.866 -10.813 1.00 94.19 122 LEU A N 1
ATOM 997 C CA . LEU A 1 122 ? 12.438 1.664 -11.062 1.00 94.19 122 LEU A CA 1
ATOM 998 C C . LEU A 1 122 ? 12.123 0.545 -10.063 1.00 94.19 122 LEU A C 1
ATOM 1000 O O . LEU A 1 122 ? 12.061 -0.625 -10.451 1.00 94.19 122 LEU A O 1
ATOM 1004 N N . GLN A 1 123 ? 11.882 0.889 -8.797 1.00 93.62 123 GLN A N 1
ATOM 1005 C CA . GLN A 1 123 ? 11.502 -0.071 -7.760 1.00 93.62 123 GLN A CA 1
ATOM 1006 C C . GLN A 1 123 ? 10.031 -0.505 -7.858 1.00 93.62 123 GLN A C 1
ATOM 1008 O O . GLN A 1 123 ? 9.716 -1.669 -7.579 1.00 93.62 123 GLN A O 1
ATOM 1013 N N . ARG A 1 124 ? 9.141 0.388 -8.307 1.00 94.69 124 ARG A N 1
ATOM 1014 C CA . ARG A 1 124 ? 7.710 0.124 -8.524 1.00 94.69 124 ARG A CA 1
ATOM 1015 C C . ARG A 1 124 ? 7.472 -0.881 -9.653 1.00 94.69 124 ARG A C 1
ATOM 1017 O O . ARG A 1 124 ? 6.666 -1.798 -9.505 1.00 94.69 124 ARG A O 1
ATOM 1024 N N . ARG A 1 125 ? 8.197 -0.767 -10.770 1.00 93.88 125 ARG A N 1
ATOM 1025 C CA . ARG A 1 125 ? 8.044 -1.622 -11.970 1.00 93.88 125 ARG A CA 1
ATOM 1026 C C . ARG A 1 125 ? 8.031 -3.137 -11.702 1.00 93.88 125 ARG A C 1
ATOM 1028 O O . ARG A 1 125 ? 7.085 -3.789 -12.141 1.00 93.88 125 ARG A O 1
ATOM 1035 N N . PRO A 1 126 ? 9.007 -3.747 -10.997 1.00 93.75 126 PRO A N 1
ATOM 1036 C CA . PRO A 1 126 ? 8.979 -5.188 -10.734 1.00 93.75 126 PRO A CA 1
ATOM 1037 C C . PRO A 1 126 ? 7.789 -5.610 -9.863 1.00 93.75 126 PRO A C 1
ATOM 1039 O O . PRO A 1 126 ? 7.277 -6.715 -10.020 1.00 93.75 126 PRO A O 1
ATOM 1042 N N . LEU A 1 127 ? 7.328 -4.740 -8.962 1.00 94.62 127 LEU A N 1
ATOM 1043 C CA . LEU A 1 127 ? 6.139 -4.999 -8.155 1.00 94.62 127 LEU A CA 1
ATOM 1044 C C . LEU A 1 127 ? 4.868 -4.969 -9.018 1.00 94.62 127 LEU A C 1
ATOM 1046 O O . LEU A 1 127 ? 4.009 -5.838 -8.878 1.00 94.62 127 LEU A O 1
ATOM 1050 N N . LEU A 1 128 ? 4.789 -4.022 -9.956 1.00 94.19 128 LEU A N 1
ATOM 1051 C CA . LEU A 1 128 ? 3.686 -3.917 -10.911 1.00 94.19 128 LEU A CA 1
ATOM 1052 C C . LEU A 1 128 ? 3.617 -5.146 -11.825 1.00 94.19 128 LEU A C 1
ATOM 1054 O O . LEU A 1 128 ? 2.541 -5.696 -12.038 1.00 94.19 128 LEU A O 1
ATOM 1058 N N . LEU A 1 129 ? 4.765 -5.648 -12.285 1.00 94.62 129 LEU A N 1
ATOM 1059 C CA . LEU A 1 129 ? 4.831 -6.898 -13.047 1.00 94.62 129 LEU A CA 1
ATOM 1060 C C . LEU A 1 129 ? 4.328 -8.102 -12.237 1.00 94.62 129 LEU A C 1
ATOM 1062 O O . LEU A 1 129 ? 3.590 -8.928 -12.773 1.00 94.62 129 LEU A O 1
ATOM 1066 N N . ASN A 1 130 ? 4.674 -8.191 -10.949 1.00 95.00 130 ASN A N 1
ATOM 1067 C CA . ASN A 1 130 ? 4.159 -9.245 -10.071 1.00 95.00 130 ASN A CA 1
ATOM 1068 C C . ASN A 1 130 ? 2.634 -9.144 -9.885 1.00 95.00 130 ASN A C 1
ATOM 1070 O O . ASN A 1 130 ? 1.943 -10.162 -9.910 1.00 95.00 130 ASN A O 1
ATOM 1074 N N . PHE A 1 131 ? 2.101 -7.928 -9.741 1.00 94.12 131 PHE A N 1
ATOM 1075 C CA . PHE A 1 131 ? 0.661 -7.685 -9.645 1.00 94.12 131 PHE A CA 1
ATOM 1076 C C . PHE A 1 131 ? -0.084 -8.095 -10.922 1.00 94.12 131 PHE A C 1
ATOM 1078 O O . PHE A 1 131 ? -1.035 -8.875 -10.860 1.00 94.12 131 PHE A O 1
ATOM 1085 N N . VAL A 1 132 ? 0.404 -7.664 -12.088 1.00 92.56 132 VAL A N 1
ATOM 1086 C CA . VAL A 1 132 ? -0.129 -8.078 -13.396 1.00 92.56 132 VAL A CA 1
ATOM 1087 C C . VAL A 1 132 ? -0.068 -9.596 -13.549 1.00 92.56 132 VAL A C 1
ATOM 1089 O O . VAL A 1 132 ? -1.007 -10.219 -14.042 1.00 92.56 132 VAL A O 1
ATOM 1092 N N . GLN A 1 133 ? 1.012 -10.228 -13.087 1.00 92.62 133 GLN A N 1
ATOM 1093 C CA . GLN A 1 133 ? 1.128 -11.678 -13.131 1.00 92.62 133 GLN A CA 1
ATOM 1094 C C . GLN A 1 133 ? 0.037 -12.372 -12.297 1.00 92.62 133 GLN A C 1
ATOM 1096 O O . GLN A 1 133 ? -0.506 -13.380 -12.754 1.00 92.62 133 GLN A O 1
ATOM 1101 N N . CYS A 1 134 ? -0.343 -11.831 -11.133 1.00 93.94 134 CYS A N 1
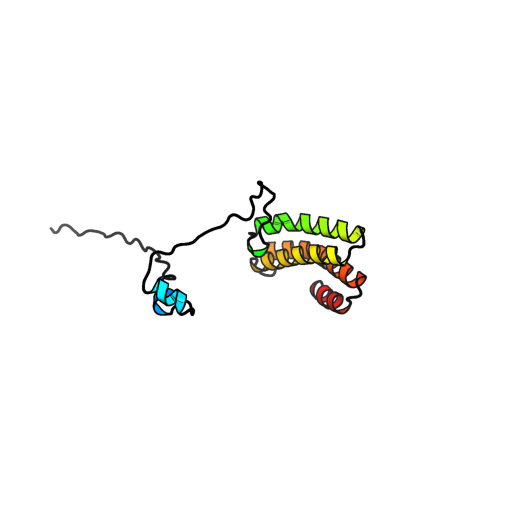ATOM 1102 C CA . CYS A 1 134 ? -1.508 -12.316 -10.385 1.00 93.94 134 CYS A CA 1
ATOM 1103 C C . CYS A 1 134 ? -2.807 -12.167 -11.187 1.00 93.94 134 CYS A C 1
ATOM 1105 O O . CYS A 1 134 ? -3.570 -13.127 -11.278 1.00 93.94 134 CYS A O 1
ATOM 1107 N N . GLN A 1 135 ? -3.043 -11.007 -11.809 1.00 88.88 135 GLN A N 1
ATOM 1108 C CA . GLN A 1 135 ? -4.248 -10.755 -12.615 1.00 88.88 135 GLN A CA 1
ATOM 1109 C C . GLN A 1 135 ? -4.372 -11.750 -13.776 1.00 88.88 135 GLN A C 1
ATOM 1111 O O . GLN A 1 135 ? -5.427 -12.353 -13.976 1.00 88.88 135 GLN A O 1
ATOM 1116 N N . LEU A 1 136 ? -3.264 -12.025 -14.474 1.00 91.06 136 LEU A N 1
ATOM 1117 C CA . LEU A 1 136 ? -3.212 -13.040 -15.529 1.00 91.06 136 LEU A CA 1
ATOM 1118 C C . LEU A 1 136 ? -3.549 -14.444 -15.007 1.00 91.06 136 LEU A C 1
ATOM 1120 O O . LEU A 1 136 ? -4.212 -15.212 -15.701 1.00 91.06 136 LEU A O 1
ATOM 1124 N N . LYS A 1 137 ? -3.112 -14.795 -13.789 1.00 91.19 137 LYS A N 1
ATOM 1125 C CA . LYS A 1 137 ? -3.444 -16.084 -13.156 1.00 91.19 137 LYS A CA 1
ATOM 1126 C C . LYS A 1 137 ? -4.913 -16.188 -12.753 1.00 91.19 137 LYS A C 1
ATOM 1128 O O . LYS A 1 137 ?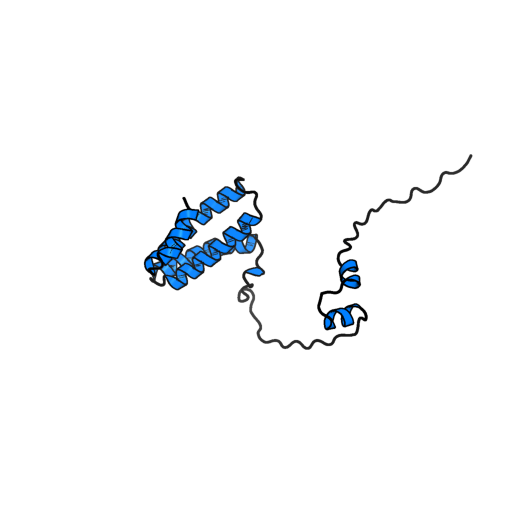 -5.457 -17.288 -12.788 1.00 91.19 137 LYS A O 1
ATOM 1133 N N . LEU A 1 138 ? -5.539 -15.068 -12.404 1.00 89.81 138 LEU A N 1
ATOM 1134 C CA . LEU A 1 138 ? -6.963 -14.979 -12.070 1.00 89.81 138 LEU A CA 1
ATOM 1135 C C . LEU A 1 138 ? -7.868 -14.893 -13.311 1.00 89.81 138 LEU A C 1
ATOM 1137 O O . LEU A 1 138 ? -9.083 -15.015 -13.187 1.00 89.81 138 LEU A O 1
ATOM 1141 N N . GLY A 1 139 ? -7.292 -14.727 -14.507 1.00 84.50 139 GLY A N 1
ATOM 1142 C CA . GLY A 1 139 ? -8.042 -14.571 -15.755 1.00 84.50 139 GLY A CA 1
ATOM 1143 C C . GLY A 1 139 ? -8.610 -13.164 -15.965 1.00 84.50 139 GLY A C 1
ATOM 1144 O O . GLY A 1 139 ? -9.451 -12.975 -16.844 1.00 84.50 139 GLY A O 1
ATOM 1145 N N . ASP A 1 140 ? -8.149 -12.176 -15.195 1.00 79.38 140 ASP A N 1
ATOM 1146 C CA . ASP A 1 140 ? -8.519 -10.770 -15.358 1.00 79.38 140 ASP A CA 1
ATOM 1147 C C . ASP A 1 140 ? -7.596 -10.082 -16.376 1.00 79.38 140 ASP A C 1
ATOM 1149 O O . ASP A 1 140 ? -6.660 -9.345 -16.054 1.00 79.38 140 ASP A O 1
ATOM 1153 N N . PHE A 1 141 ? -7.830 -10.391 -17.650 1.00 74.06 141 PHE A N 1
ATOM 1154 C CA . PHE A 1 141 ? -6.996 -9.913 -18.752 1.00 74.06 141 PHE A CA 1
ATOM 1155 C C . PHE A 1 141 ? -7.177 -8.418 -19.045 1.00 74.06 141 PHE A C 1
ATOM 1157 O O . PHE A 1 141 ? -6.259 -7.800 -19.580 1.00 74.06 141 PHE A O 1
ATOM 1164 N N . TYR A 1 142 ? -8.325 -7.828 -18.693 1.00 72.81 142 TYR A N 1
ATOM 1165 C CA . TYR A 1 142 ? -8.572 -6.400 -18.904 1.00 72.81 142 TYR A CA 1
ATOM 1166 C C . TYR A 1 142 ? -7.731 -5.557 -17.950 1.00 72.81 142 TYR A C 1
ATOM 1168 O O . TYR A 1 142 ? -6.975 -4.701 -18.413 1.00 72.81 142 TYR A O 1
ATOM 1176 N N . SER A 1 143 ? -7.768 -5.875 -16.653 1.00 68.56 143 SER A N 1
ATOM 1177 C CA . SER A 1 143 ? -6.931 -5.192 -15.668 1.00 68.56 143 SER A CA 1
ATOM 1178 C C . SER A 1 143 ? -5.441 -5.410 -15.957 1.00 68.56 143 SER A C 1
ATOM 1180 O O . SER A 1 143 ? -4.649 -4.478 -15.839 1.00 68.56 143 SER A O 1
ATOM 1182 N N . ALA A 1 144 ? -5.045 -6.600 -16.425 1.00 65.44 144 ALA A N 1
ATOM 1183 C CA . ALA A 1 144 ? -3.658 -6.877 -16.800 1.00 65.44 144 ALA A CA 1
ATOM 1184 C C . ALA A 1 144 ? -3.154 -5.990 -17.955 1.00 65.44 144 ALA A C 1
ATOM 1186 O O . ALA A 1 144 ? -2.024 -5.500 -17.900 1.00 65.44 144 ALA A O 1
ATOM 1187 N N . ILE A 1 145 ? -3.966 -5.767 -18.995 1.00 68.25 145 ILE A N 1
ATOM 1188 C CA . ILE A 1 145 ? -3.597 -4.918 -20.141 1.00 68.25 145 ILE A CA 1
ATOM 1189 C C . ILE A 1 145 ? -3.448 -3.456 -19.711 1.00 68.25 145 ILE A C 1
ATOM 1191 O O . ILE A 1 145 ? -2.461 -2.813 -20.075 1.00 68.25 145 ILE A O 1
ATOM 1195 N N . GLU A 1 146 ? -4.387 -2.943 -18.915 1.00 71.00 146 GLU A N 1
ATOM 1196 C CA . GLU A 1 146 ? -4.349 -1.568 -18.408 1.00 71.00 146 GLU A CA 1
ATOM 1197 C C . GLU A 1 146 ? -3.052 -1.300 -17.630 1.00 71.00 146 GLU A C 1
ATOM 1199 O O . GLU A 1 146 ? -2.285 -0.401 -17.974 1.00 71.00 146 GLU A O 1
ATOM 1204 N N . HIS A 1 147 ? -2.735 -2.158 -16.659 1.00 62.69 147 HIS A N 1
ATOM 1205 C CA . HIS A 1 147 ? -1.539 -2.011 -15.831 1.00 62.69 147 HIS A CA 1
ATOM 1206 C C . HIS A 1 147 ? -0.230 -2.274 -16.594 1.00 62.69 147 HIS A C 1
ATOM 1208 O O . HIS A 1 147 ? 0.787 -1.649 -16.292 1.00 62.69 147 HIS A O 1
ATOM 1214 N N . SER A 1 148 ? -0.233 -3.149 -17.609 1.00 59.62 148 SER A N 1
ATOM 1215 C CA . SER A 1 148 ? 0.958 -3.413 -18.437 1.00 59.62 148 SER A CA 1
ATOM 1216 C C . SER A 1 148 ? 1.300 -2.252 -19.369 1.00 59.62 148 SER A C 1
ATOM 1218 O O . SER A 1 148 ? 2.472 -2.024 -19.658 1.00 59.62 148 SER A O 1
ATOM 1220 N N . THR A 1 149 ? 0.293 -1.501 -19.820 1.00 58.22 149 THR A N 1
ATOM 1221 C CA . THR A 1 149 ? 0.495 -0.341 -20.703 1.00 58.22 149 THR A CA 1
ATOM 1222 C C . THR A 1 149 ? 1.124 0.832 -19.947 1.00 58.22 149 THR A C 1
ATOM 1224 O O . THR A 1 149 ? 1.828 1.630 -20.544 1.00 58.22 149 THR A O 1
ATOM 1227 N N . THR A 1 150 ? 0.949 0.895 -18.624 1.00 57.34 150 THR A N 1
ATOM 1228 C CA . THR A 1 150 ? 1.604 1.878 -17.743 1.00 57.34 150 THR A CA 1
ATOM 1229 C C . THR A 1 150 ? 3.090 1.567 -17.491 1.00 57.34 150 THR A C 1
ATOM 1231 O O . THR A 1 150 ? 3.844 2.449 -17.088 1.00 57.34 150 THR A O 1
ATOM 1234 N N . VAL A 1 151 ? 3.534 0.319 -17.703 1.00 53.19 151 VAL A N 1
ATOM 1235 C CA . VAL A 1 151 ? 4.943 -0.101 -17.538 1.00 53.19 151 VAL A CA 1
ATOM 1236 C C . VAL A 1 151 ? 5.784 0.170 -18.794 1.00 53.19 151 VAL A C 1
ATOM 1238 O O . VAL A 1 151 ? 7.000 0.349 -18.671 1.00 53.19 151 VAL A O 1
ATOM 1241 N N . LEU A 1 152 ? 5.165 0.168 -19.979 1.00 41.06 152 LEU A N 1
ATOM 1242 C CA . LEU A 1 152 ? 5.812 0.345 -21.289 1.00 41.06 152 LEU A CA 1
ATOM 1243 C C . LEU A 1 152 ? 5.878 1.819 -21.702 1.00 41.06 152 LEU A C 1
ATOM 1245 O O . LEU A 1 152 ? 6.941 2.201 -22.240 1.00 41.06 152 LEU A O 1
#

Foldseek 3Di:
DDDDDDDDDPPPPPPPPPVVVCLVPPPPDPVVNVCSVPPDDDDDDDDDPDDDDVPRDDDDLVPDDLVRLVVCLVVLQVVLVVCVVVVVLVVSLVSLVSNLVSLVVNLVVDDPPDPVNVVSLVVNLVSLVSNLVSCVSVVVVVVSVVSVVVND

Organism: NCBI:txid433720

Sequence (152 aa):
MKPHKHGDDDDHEHHHCCGFMALEQGLGHEDLDKIMRNPQPLNFTFEMLQVLRPGEFEKDTYLLNDEEKTRQIPELKLAGNNLYNAAKYDEAAGKYGQALQFFEELMLNEKPNDVDWRELDLQRRPLLLNFVQCQLKLGDFYSAIEHSTTVL

pLDDT: mean 81.41, std 18.99, range [33.09, 98.31]